Protein AF-A0A2U2J8W5-F1 (afdb_monomer_lite)

Organism: NCBI:txid2100726

Foldseek 3Di:
DFFWQFQDDPPDTDTHGLVVVVVVVVVVVVVLVVLCVVCVVVVWDFDPVLVVVLVVLLCLLVVLSVVLVVCSPPPDDDPVNSNVSNVSNVVSVVSNVVSVVSSVCRSVCRVPDDDD

pLDDT: mean 82.82, std 13.13, range [45.44, 95.81]

Secondary structure (DSSP, 8-state):
---EEEEEETTEEEEEEHHHHHHHHHHHHHHHHHHHHHHHHTT----HHHHHHHHHHHHHHHHHHHHHHHHTT-S---HHHHHHHHHHHHHHHHHHHHHHHHHHHHHHHHHHSPP-

Sequence (116 aa):
MKTFFNINVDYIYFDLNVSLVCNITAVFFLLIGFNYYSLIWVQKTPKKTLTIIHIVLQLLTLIPFITLVFSIDSKDSSSLQFLNNNFILIISFLIFIVSIFVHLINFFSSLFSKSE

Structure (mmCIF, N/CA/C/O backbone):
data_AF-A0A2U2J8W5-F1
#
_entry.id   AF-A0A2U2J8W5-F1
#
loop_
_atom_site.group_PDB
_atom_site.id
_atom_site.type_symbol
_atom_site.label_atom_id
_atom_site.label_alt_id
_atom_site.label_comp_id
_atom_site.label_asym_id
_atom_site.label_entity_id
_atom_site.label_seq_id
_atom_site.pdbx_PDB_ins_code
_atom_site.Cartn_x
_atom_site.Cartn_y
_atom_site.Cartn_z
_atom_site.occupancy
_atom_site.B_iso_or_equiv
_atom_site.auth_seq_id
_atom_site.auth_comp_id
_atom_site.auth_asym_id
_atom_site.auth_atom_id
_atom_site.pdbx_PDB_model_num
ATOM 1 N N . MET A 1 1 ? 0.844 2.837 -26.80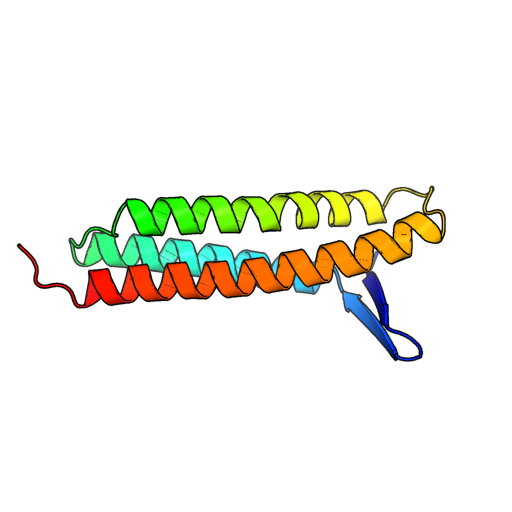9 1.00 45.44 1 MET A N 1
ATOM 2 C CA . MET A 1 1 ? 2.132 2.113 -26.771 1.00 45.44 1 MET A CA 1
ATOM 3 C C . MET A 1 1 ? 2.073 1.171 -25.578 1.00 45.44 1 MET A C 1
ATOM 5 O O . MET A 1 1 ? 1.735 1.643 -24.503 1.00 45.44 1 MET A O 1
ATOM 9 N N . LYS A 1 2 ? 2.228 -0.148 -25.761 1.00 57.03 2 LYS A N 1
ATOM 10 C CA . LYS A 1 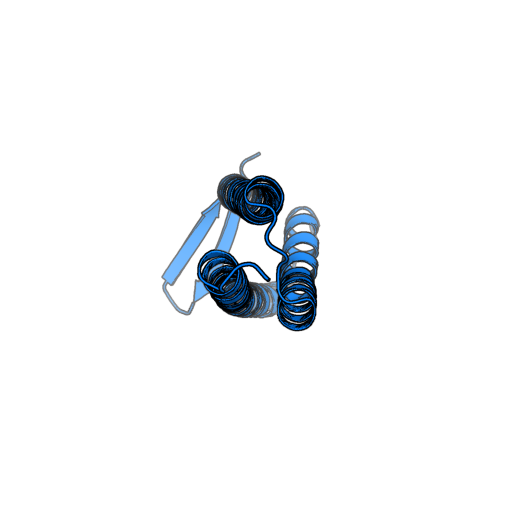2 ? 2.211 -1.091 -24.628 1.00 57.03 2 LYS A CA 1
ATOM 11 C C . LYS A 1 2 ? 3.555 -0.973 -23.908 1.00 57.03 2 LYS A C 1
ATOM 13 O O . LYS A 1 2 ? 4.575 -1.272 -24.517 1.00 57.03 2 LYS A O 1
ATOM 18 N N . THR A 1 3 ? 3.549 -0.489 -22.672 1.00 71.88 3 THR A N 1
ATOM 19 C CA . THR A 1 3 ? 4.735 -0.427 -21.814 1.00 71.88 3 THR A CA 1
ATOM 20 C C . THR A 1 3 ? 4.784 -1.673 -20.936 1.00 71.88 3 THR A C 1
ATOM 22 O O . THR A 1 3 ? 3.758 -2.120 -20.412 1.00 71.88 3 THR A O 1
ATOM 25 N N . PHE A 1 4 ? 5.973 -2.260 -20.808 1.00 76.06 4 PHE A N 1
ATOM 26 C CA . PHE A 1 4 ? 6.201 -3.486 -20.050 1.00 76.06 4 PHE A CA 1
ATOM 27 C C . PHE A 1 4 ? 7.289 -3.258 -19.000 1.00 76.06 4 PHE A C 1
ATOM 29 O O . PHE A 1 4 ? 8.277 -2.574 -19.264 1.00 76.06 4 PHE A O 1
ATOM 36 N N . PHE A 1 5 ? 7.103 -3.838 -17.817 1.00 71.25 5 PHE A N 1
ATOM 37 C CA . PHE A 1 5 ? 8.192 -4.103 -16.890 1.00 71.25 5 PHE A CA 1
ATOM 38 C C . PHE A 1 5 ? 8.839 -5.419 -17.293 1.00 71.25 5 PHE A C 1
ATOM 40 O O . PHE A 1 5 ? 8.184 -6.458 -17.209 1.00 71.25 5 PHE A O 1
ATOM 47 N N . ASN A 1 6 ? 10.110 -5.378 -17.688 1.00 71.44 6 ASN A N 1
ATOM 48 C CA . ASN A 1 6 ? 10.874 -6.600 -17.909 1.00 71.44 6 ASN A CA 1
ATOM 49 C C . ASN A 1 6 ? 11.546 -6.979 -16.594 1.00 71.44 6 ASN A C 1
ATOM 51 O O . ASN A 1 6 ? 12.574 -6.416 -16.213 1.00 71.44 6 ASN A O 1
ATOM 55 N N . ILE A 1 7 ? 10.951 -7.930 -15.884 1.00 70.44 7 ILE A N 1
ATOM 56 C CA . ILE A 1 7 ? 11.565 -8.504 -14.695 1.00 70.44 7 ILE A CA 1
ATOM 57 C C . ILE A 1 7 ? 12.450 -9.648 -15.167 1.00 70.44 7 ILE A C 1
ATOM 59 O O . ILE A 1 7 ? 11.964 -10.641 -15.708 1.00 70.44 7 ILE A O 1
ATOM 63 N N . ASN A 1 8 ? 13.755 -9.484 -14.973 1.00 69.06 8 ASN A N 1
ATOM 64 C CA . ASN A 1 8 ? 14.727 -10.533 -15.234 1.00 69.06 8 ASN A CA 1
ATOM 65 C C . ASN A 1 8 ? 15.236 -11.093 -13.904 1.00 69.06 8 ASN A C 1
ATOM 67 O O . ASN A 1 8 ? 15.858 -10.360 -13.131 1.00 69.06 8 ASN A O 1
ATOM 71 N N . VAL A 1 9 ? 14.961 -12.372 -13.653 1.00 66.44 9 VAL A N 1
ATOM 72 C CA . VAL A 1 9 ? 15.546 -13.143 -12.552 1.00 66.44 9 VAL A CA 1
ATOM 73 C C . VAL A 1 9 ? 16.261 -14.335 -13.186 1.00 66.44 9 VAL A C 1
ATOM 75 O O . VAL A 1 9 ? 15.631 -15.305 -13.607 1.00 66.44 9 VAL A O 1
ATOM 78 N N . ASP A 1 10 ? 17.583 -14.225 -13.301 1.00 71.50 10 ASP A N 1
ATOM 79 C CA . ASP A 1 10 ? 18.459 -15.166 -14.009 1.00 71.50 10 ASP A CA 1
ATOM 80 C C . ASP A 1 10 ? 18.051 -15.430 -15.473 1.00 71.50 10 ASP A C 1
ATOM 82 O O . ASP A 1 10 ? 18.203 -14.556 -16.323 1.00 71.50 10 ASP A O 1
ATOM 86 N N . TYR A 1 11 ? 17.590 -16.646 -15.791 1.00 66.75 11 TYR A N 1
ATOM 87 C CA . TYR A 1 11 ? 17.197 -17.075 -17.143 1.00 66.75 11 TYR A CA 1
ATOM 88 C C . TYR A 1 11 ? 15.683 -16.972 -17.385 1.00 66.75 11 TYR A C 1
ATOM 90 O O . TYR A 1 11 ? 15.191 -17.401 -18.430 1.00 66.75 11 TYR A O 1
ATOM 98 N N . ILE A 1 12 ? 14.930 -16.458 -16.407 1.00 68.12 12 ILE A N 1
ATOM 99 C CA . ILE A 1 12 ? 13.476 -16.330 -16.477 1.00 68.12 12 ILE A CA 1
ATOM 100 C C . ILE A 1 12 ? 13.132 -14.871 -16.772 1.00 68.12 12 ILE A C 1
ATOM 102 O O . ILE A 1 12 ? 13.353 -13.980 -15.949 1.00 68.12 12 ILE A O 1
ATOM 106 N N .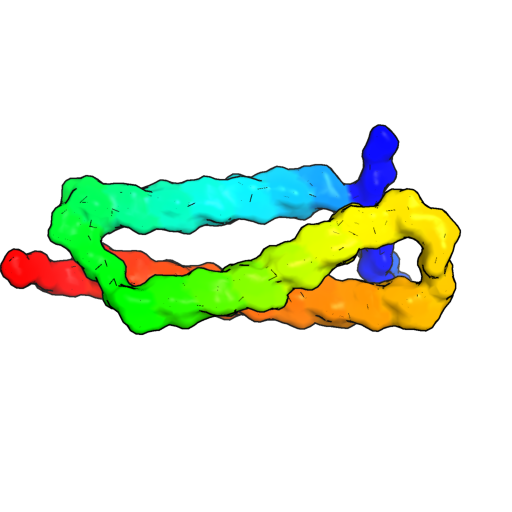 TYR A 1 13 ? 12.546 -14.653 -17.950 1.00 71.19 13 TYR A N 1
ATOM 107 C CA . TYR A 1 13 ? 12.068 -13.353 -18.409 1.00 71.19 13 TYR A CA 1
ATOM 108 C C . TYR A 1 13 ? 10.563 -13.243 -18.192 1.00 71.19 13 TYR A C 1
ATOM 110 O O . TYR A 1 13 ? 9.797 -14.085 -18.668 1.00 71.19 13 TYR A O 1
ATOM 118 N N . PHE A 1 14 ? 10.144 -12.205 -17.473 1.00 76.12 14 PHE A N 1
ATOM 119 C CA . PHE A 1 14 ? 8.739 -11.924 -17.216 1.00 76.12 14 PHE A CA 1
ATOM 120 C C . PHE A 1 14 ? 8.385 -10.514 -17.689 1.00 76.12 14 PHE A C 1
ATOM 122 O O . PHE A 1 14 ? 8.865 -9.529 -17.126 1.00 76.12 14 PHE A O 1
ATOM 129 N N . ASP A 1 15 ? 7.506 -10.429 -18.687 1.00 75.88 15 ASP A N 1
ATOM 130 C CA . ASP A 1 15 ? 7.037 -9.160 -19.243 1.00 75.88 15 ASP A CA 1
ATOM 131 C C . ASP A 1 15 ? 5.679 -8.807 -18.628 1.00 75.88 15 ASP A C 1
ATOM 133 O O . ASP A 1 15 ? 4.628 -9.337 -19.005 1.00 75.88 15 ASP A O 1
ATOM 137 N N . LEU A 1 16 ? 5.680 -7.899 -17.655 1.00 78.69 16 LEU A N 1
ATOM 138 C CA . LEU A 1 16 ? 4.454 -7.420 -17.020 1.00 78.69 16 LEU A CA 1
ATOM 139 C C . LEU A 1 16 ? 3.952 -6.160 -17.710 1.00 78.69 16 LEU A C 1
ATOM 141 O O . LEU A 1 16 ? 4.622 -5.133 -17.727 1.00 78.69 16 LEU A O 1
ATOM 145 N N . ASN A 1 17 ? 2.729 -6.202 -18.232 1.00 85.25 17 ASN A N 1
ATOM 146 C CA . ASN A 1 17 ? 2.093 -5.024 -18.814 1.00 85.25 17 ASN A CA 1
ATOM 147 C C . ASN A 1 17 ? 1.813 -3.970 -17.727 1.00 85.25 17 ASN A C 1
ATOM 149 O O . ASN A 1 17 ? 1.008 -4.203 -16.823 1.00 85.25 17 ASN A O 1
ATOM 153 N N . VAL A 1 18 ? 2.431 -2.795 -17.853 1.00 83.56 18 VAL A N 1
ATOM 154 C CA . VAL A 1 18 ? 2.324 -1.692 -16.885 1.00 83.56 18 VAL A CA 1
ATOM 155 C C . VAL A 1 18 ? 0.871 -1.258 -16.703 1.00 83.56 18 VAL A C 1
ATOM 157 O O . VAL A 1 18 ? 0.428 -1.049 -15.577 1.00 83.56 18 VAL A O 1
ATOM 160 N N . SER A 1 19 ? 0.088 -1.187 -17.785 1.00 87.50 19 SER A N 1
ATOM 161 C CA . SER A 1 19 ? -1.331 -0.818 -17.711 1.00 87.50 19 SER A CA 1
ATOM 162 C C . SER A 1 19 ? -2.146 -1.822 -16.897 1.00 87.50 19 SER A C 1
ATOM 164 O O . SER A 1 19 ? -3.035 -1.426 -16.148 1.00 87.50 19 SER A O 1
ATOM 166 N N . LEU A 1 20 ? -1.838 -3.118 -17.013 1.00 87.38 20 LEU A N 1
ATOM 167 C CA . LEU A 1 20 ? -2.503 -4.156 -16.227 1.00 87.38 20 LEU A CA 1
ATOM 168 C C . LEU A 1 20 ? -2.166 -4.012 -14.741 1.00 87.38 20 LEU A C 1
ATOM 170 O O . LEU A 1 20 ? -3.073 -4.061 -13.913 1.00 87.38 20 LEU A O 1
ATOM 174 N N . VAL A 1 21 ? -0.894 -3.773 -14.410 1.00 86.88 21 VAL A N 1
ATOM 175 C CA . VAL A 1 21 ? -0.467 -3.556 -13.021 1.00 86.88 21 VAL A CA 1
ATOM 176 C C . VAL A 1 21 ? -1.161 -2.324 -12.435 1.00 86.88 21 VAL A C 1
ATOM 178 O O . VAL A 1 21 ? -1.786 -2.428 -11.385 1.00 86.88 21 VAL A O 1
ATOM 181 N N . CYS A 1 22 ? -1.154 -1.190 -13.143 1.00 88.56 22 CYS A N 1
ATOM 182 C CA . CYS A 1 22 ? -1.840 0.027 -12.702 1.00 88.56 22 CYS A CA 1
ATOM 183 C C . CYS A 1 22 ? -3.344 -0.190 -12.477 1.00 88.56 22 CYS A C 1
ATOM 185 O O . CYS A 1 22 ? -3.879 0.269 -11.469 1.00 88.56 22 CYS A O 1
ATOM 187 N N . ASN A 1 23 ? -4.023 -0.915 -13.373 1.00 90.81 23 ASN A N 1
ATOM 188 C CA . ASN A 1 23 ? -5.449 -1.217 -13.229 1.00 90.81 23 ASN A CA 1
ATOM 189 C C . ASN A 1 23 ? -5.731 -2.084 -11.996 1.00 90.81 23 ASN A C 1
ATOM 191 O O . ASN A 1 23 ? -6.643 -1.778 -11.231 1.00 90.81 23 ASN A O 1
ATOM 195 N N . ILE A 1 24 ? -4.939 -3.139 -11.776 1.00 90.44 24 ILE A N 1
ATOM 196 C CA . ILE A 1 24 ? -5.072 -3.999 -10.592 1.00 90.44 24 ILE A CA 1
ATOM 197 C C . ILE A 1 24 ? -4.855 -3.175 -9.321 1.00 90.44 24 ILE A C 1
ATOM 199 O O . ILE A 1 24 ? -5.681 -3.223 -8.410 1.00 90.44 24 ILE A O 1
ATOM 203 N N . THR A 1 25 ? -3.795 -2.365 -9.272 1.00 89.38 25 THR A N 1
ATOM 204 C CA . THR A 1 25 ? -3.503 -1.490 -8.132 1.00 89.38 25 THR A CA 1
ATOM 205 C C . THR A 1 25 ? -4.647 -0.509 -7.869 1.00 89.38 25 THR A C 1
ATOM 207 O O . THR A 1 25 ? -5.071 -0.369 -6.723 1.00 89.38 25 THR A O 1
ATOM 210 N N . ALA A 1 26 ? -5.206 0.118 -8.908 1.00 91.62 26 ALA A N 1
ATOM 211 C CA . ALA A 1 26 ? -6.341 1.031 -8.775 1.00 91.62 26 ALA A CA 1
ATOM 212 C C . ALA A 1 26 ? -7.579 0.342 -8.176 1.00 91.62 26 ALA A C 1
ATOM 214 O O . ALA A 1 26 ? -8.192 0.875 -7.249 1.00 91.62 26 ALA A O 1
ATOM 215 N N . VAL A 1 27 ? -7.913 -0.866 -8.647 1.00 94.50 27 VAL A N 1
ATOM 216 C CA . VAL A 1 27 ? -9.015 -1.666 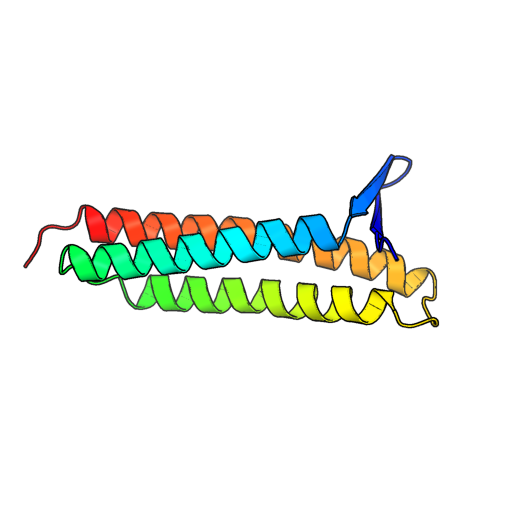-8.088 1.00 94.50 27 VAL A CA 1
ATOM 217 C C . VAL 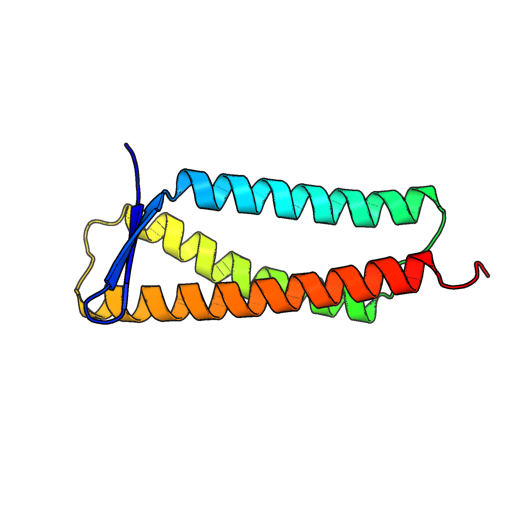A 1 27 ? -8.757 -2.002 -6.617 1.00 94.50 27 VAL A C 1
ATOM 219 O O . VAL A 1 27 ? -9.659 -1.860 -5.795 1.00 94.50 27 VAL A O 1
ATOM 222 N N . PHE A 1 28 ? -7.529 -2.377 -6.249 1.00 91.50 28 PHE A N 1
ATOM 223 C CA . PHE A 1 28 ? -7.179 -2.645 -4.850 1.00 91.50 28 PHE A CA 1
ATOM 224 C C . PHE A 1 28 ? -7.359 -1.420 -3.949 1.00 91.50 28 PHE A C 1
ATOM 226 O O . PHE A 1 28 ? -7.954 -1.536 -2.878 1.00 91.50 28 PHE A O 1
ATOM 233 N N . PHE A 1 29 ? -6.897 -0.241 -4.373 1.00 91.38 29 PHE A N 1
ATOM 234 C CA . PHE A 1 29 ? -7.103 0.992 -3.607 1.00 91.38 29 PHE A CA 1
ATOM 235 C C . PHE A 1 29 ? -8.587 1.340 -3.455 1.00 91.38 29 PHE A C 1
ATOM 237 O O . PHE A 1 29 ? -9.007 1.760 -2.374 1.00 91.38 29 PHE A O 1
ATOM 244 N N . LEU A 1 30 ? -9.390 1.118 -4.498 1.00 94.94 30 LEU A N 1
ATOM 245 C CA . LEU A 1 30 ? -10.839 1.301 -4.435 1.00 94.94 30 LEU A CA 1
ATOM 246 C C . LEU A 1 30 ? -11.466 0.369 -3.391 1.00 94.94 30 LEU A C 1
ATOM 248 O O . LEU A 1 30 ? -12.248 0.828 -2.560 1.00 94.94 30 LEU A O 1
ATOM 252 N N . LEU A 1 31 ? -11.084 -0.911 -3.377 1.00 94.50 31 LEU A N 1
ATOM 253 C CA . LEU A 1 31 ? -11.574 -1.886 -2.396 1.00 94.50 31 LEU A CA 1
ATOM 254 C C . LEU A 1 31 ? -11.172 -1.526 -0.958 1.00 94.50 31 LEU A C 1
ATOM 256 O O . LEU A 1 31 ? -11.993 -1.644 -0.053 1.00 94.50 31 LEU A O 1
ATOM 260 N N . ILE A 1 32 ? -9.953 -1.025 -0.736 1.00 93.19 32 ILE A N 1
ATOM 261 C CA . ILE A 1 32 ? -9.516 -0.524 0.582 1.00 93.19 32 ILE A CA 1
ATOM 262 C C . ILE A 1 32 ? -10.401 0.646 1.035 1.00 93.19 32 ILE A C 1
ATOM 264 O O . ILE A 1 32 ? -10.850 0.684 2.184 1.00 93.19 32 ILE A O 1
ATOM 268 N N . GLY A 1 33 ? -10.682 1.590 0.131 1.00 92.06 33 GLY A N 1
ATOM 269 C CA . GLY A 1 33 ? -11.592 2.703 0.401 1.00 92.06 33 GLY A CA 1
ATOM 270 C C . GLY A 1 33 ? -13.005 2.222 0.735 1.00 92.06 33 GLY A C 1
ATOM 271 O O . GLY A 1 33 ? -13.591 2.663 1.724 1.00 92.06 33 GLY A O 1
ATOM 272 N N . PHE A 1 34 ? -13.519 1.261 -0.035 1.00 95.31 34 PHE A N 1
ATOM 273 C CA . PHE A 1 34 ? -14.821 0.643 0.203 1.00 95.31 34 PHE A CA 1
ATOM 274 C C . PHE A 1 34 ? -14.890 -0.056 1.568 1.00 95.31 34 PHE A C 1
ATOM 276 O O . PHE A 1 34 ? -15.868 0.114 2.294 1.00 95.31 34 PHE A O 1
ATOM 283 N N . ASN A 1 35 ? -13.833 -0.762 1.976 1.00 93.62 35 ASN A N 1
ATOM 284 C CA . ASN A 1 35 ? -13.756 -1.397 3.292 1.00 93.62 35 ASN A CA 1
ATOM 285 C C . ASN A 1 35 ? -13.850 -0.366 4.424 1.00 93.62 35 ASN A C 1
ATOM 287 O O . ASN A 1 35 ? -14.664 -0.523 5.335 1.00 93.62 35 ASN A O 1
ATOM 291 N N . TYR A 1 36 ? -13.082 0.726 4.367 1.00 91.62 36 TYR A N 1
ATOM 292 C CA . TYR A 1 36 ? -13.191 1.782 5.381 1.00 91.62 36 TYR A CA 1
ATOM 293 C C . TYR A 1 36 ? -14.556 2.478 5.364 1.00 91.62 36 TYR A C 1
ATOM 295 O O . TYR A 1 36 ? -15.100 2.767 6.429 1.00 91.62 36 TYR A O 1
ATOM 303 N N . TYR A 1 37 ? -15.140 2.695 4.185 1.00 92.81 37 TYR A N 1
ATOM 304 C CA . TYR A 1 37 ? -16.489 3.243 4.065 1.00 92.81 37 TYR A CA 1
ATOM 305 C C . TYR A 1 37 ? -17.544 2.317 4.686 1.00 92.81 37 TYR A C 1
ATOM 307 O O . TYR A 1 37 ? -18.437 2.774 5.396 1.00 92.81 37 TYR A O 1
ATOM 315 N N . SER A 1 38 ? -17.408 1.003 4.499 1.00 92.81 38 SER A N 1
ATOM 316 C CA . SER A 1 38 ? -18.321 0.029 5.096 1.00 92.81 38 SER A CA 1
ATOM 317 C C . SER A 1 38 ? -18.285 0.061 6.629 1.00 92.81 38 SER A C 1
ATOM 319 O O . SER A 1 38 ? -19.335 -0.042 7.252 1.00 92.81 38 SER A O 1
ATOM 321 N N . LEU A 1 39 ? -17.128 0.314 7.257 1.00 90.56 39 LEU A N 1
ATOM 322 C CA . LEU A 1 39 ? -17.055 0.488 8.716 1.00 90.56 39 LEU A CA 1
ATOM 323 C C . LEU A 1 39 ? -17.874 1.694 9.190 1.00 90.56 39 LEU A C 1
ATOM 325 O O . LEU A 1 39 ? -18.571 1.589 10.198 1.00 90.56 39 LEU A O 1
ATOM 329 N N . ILE A 1 40 ? -17.843 2.801 8.440 1.00 90.19 40 ILE A N 1
ATOM 330 C CA . ILE A 1 40 ? -18.673 3.983 8.720 1.00 90.19 40 ILE A CA 1
ATOM 331 C C . ILE A 1 40 ? -20.157 3.612 8.634 1.00 90.19 40 ILE A C 1
ATOM 333 O O . ILE A 1 40 ? -20.937 4.006 9.499 1.00 90.19 40 ILE A O 1
ATOM 337 N N . TRP A 1 41 ? -20.544 2.814 7.634 1.00 91.75 41 TRP A N 1
ATOM 338 C CA . TRP A 1 41 ? -21.926 2.361 7.468 1.00 91.75 41 TRP A CA 1
ATOM 339 C C . TRP A 1 41 ? -22.419 1.546 8.675 1.00 91.75 41 TRP A C 1
ATOM 341 O O . TRP A 1 41 ? -23.523 1.783 9.161 1.00 91.75 41 TRP A O 1
ATOM 351 N N . VAL A 1 42 ? -21.593 0.655 9.232 1.00 92.19 42 VAL A N 1
ATOM 352 C CA . VAL A 1 42 ? -21.947 -0.111 10.446 1.00 92.19 42 VAL A CA 1
ATOM 353 C C . VAL A 1 42 ? -21.624 0.645 11.750 1.00 92.19 42 VAL A C 1
ATOM 355 O O . VAL A 1 42 ? -21.624 0.047 12.822 1.00 92.19 42 VAL A O 1
ATOM 358 N N . GLN A 1 43 ? -21.338 1.952 11.676 1.00 89.88 43 GLN A N 1
ATOM 359 C CA . GLN A 1 43 ? -21.011 2.825 12.815 1.00 89.88 43 GLN A CA 1
ATOM 360 C C . GLN A 1 43 ? -19.830 2.327 13.669 1.00 89.88 43 GLN A C 1
ATOM 362 O O . GLN A 1 43 ? -19.763 2.575 14.872 1.00 89.88 43 GLN A O 1
ATOM 367 N N . LYS A 1 44 ? -18.869 1.630 13.054 1.00 89.50 44 LYS A N 1
ATOM 368 C CA . LYS A 1 44 ? -17.661 1.137 13.726 1.00 89.50 44 LYS A CA 1
ATOM 369 C C . LYS A 1 44 ? -16.449 1.963 13.345 1.00 89.50 44 LYS A C 1
ATOM 371 O O . LYS A 1 44 ? -16.307 2.421 12.213 1.00 89.50 44 LYS A O 1
ATOM 376 N N . THR A 1 45 ? -15.534 2.127 14.295 1.00 88.62 45 THR A N 1
ATOM 377 C CA . THR A 1 45 ? -14.304 2.883 14.066 1.00 88.62 45 THR A CA 1
ATOM 378 C C . THR A 1 45 ? -13.111 1.944 13.852 1.00 88.62 45 THR A C 1
ATOM 380 O O . THR A 1 45 ? -12.923 0.976 14.600 1.00 88.62 45 THR A O 1
ATOM 383 N N . PRO A 1 46 ? -12.286 2.184 12.817 1.00 90.38 46 PRO A N 1
ATOM 384 C CA . PRO A 1 46 ? -11.030 1.469 12.652 1.00 90.38 46 PRO A CA 1
ATOM 385 C C . PRO A 1 46 ? -10.048 1.845 13.768 1.00 90.38 46 PRO A C 1
ATOM 387 O O . PRO A 1 46 ? -10.037 2.984 14.249 1.00 90.38 46 PRO A O 1
ATOM 390 N N . LYS A 1 47 ? -9.161 0.923 14.155 1.00 90.69 47 LYS A N 1
ATOM 391 C CA . LYS A 1 47 ? -8.110 1.234 15.132 1.00 90.69 47 LYS A CA 1
ATOM 392 C C . LYS A 1 47 ? -7.109 2.204 14.510 1.00 90.69 47 LYS A C 1
ATOM 394 O O . LYS A 1 47 ? -6.370 1.836 13.597 1.00 90.69 47 LYS A O 1
ATOM 399 N N . LYS A 1 48 ? -7.041 3.427 15.050 1.00 89.44 48 LYS A N 1
ATOM 400 C CA . LYS A 1 48 ? -6.195 4.518 14.528 1.00 89.44 48 LYS A CA 1
ATOM 401 C C . LYS A 1 48 ? -4.743 4.091 14.297 1.00 89.44 48 LYS A C 1
ATOM 403 O O . LYS A 1 48 ? -4.198 4.374 13.238 1.00 89.44 48 LYS A O 1
ATOM 408 N N . THR A 1 49 ? -4.140 3.365 15.240 1.00 91.12 49 THR A N 1
ATOM 409 C CA . THR A 1 49 ? -2.743 2.915 15.132 1.00 91.12 49 THR A CA 1
ATOM 410 C C . THR A 1 49 ? -2.520 1.992 13.936 1.00 91.12 49 THR A C 1
ATOM 412 O O . THR A 1 49 ? -1.592 2.212 13.164 1.00 91.12 49 THR A O 1
ATOM 415 N N . LEU A 1 50 ? -3.389 0.995 13.733 1.00 91.12 50 LEU A N 1
ATOM 416 C CA . LEU A 1 50 ? -3.278 0.092 12.583 1.00 91.12 50 LEU A CA 1
ATOM 417 C C . LEU A 1 50 ? -3.560 0.824 11.268 1.00 91.12 50 LEU A C 1
ATOM 419 O O . LEU A 1 50 ? -2.904 0.539 10.271 1.00 91.12 50 LEU A O 1
ATOM 423 N N . THR A 1 51 ? -4.484 1.789 11.265 1.00 93.19 51 THR A N 1
ATOM 424 C CA . THR A 1 51 ? -4.740 2.636 10.093 1.00 93.19 51 THR A CA 1
ATOM 425 C C . THR A 1 51 ? -3.502 3.448 9.714 1.00 93.19 51 THR A C 1
ATOM 427 O O . THR A 1 51 ? -3.142 3.485 8.542 1.00 93.19 51 THR A O 1
ATOM 430 N N . ILE A 1 52 ? -2.819 4.058 10.689 1.00 93.56 52 ILE A N 1
ATOM 431 C CA . ILE A 1 52 ? -1.586 4.821 10.449 1.00 93.56 52 ILE A CA 1
ATOM 432 C C . ILE A 1 52 ? -0.488 3.904 9.902 1.00 93.56 52 ILE A C 1
ATOM 434 O O . ILE A 1 52 ? 0.115 4.234 8.885 1.00 93.56 52 ILE A O 1
ATOM 438 N N . ILE A 1 53 ? -0.263 2.740 10.524 1.00 94.56 53 ILE A N 1
ATOM 439 C CA . ILE A 1 53 ? 0.737 1.763 10.058 1.00 94.56 53 ILE A CA 1
ATOM 440 C C . ILE A 1 53 ? 0.438 1.334 8.619 1.00 94.56 53 ILE A C 1
ATOM 442 O O . ILE A 1 53 ? 1.337 1.341 7.781 1.00 94.56 53 ILE A O 1
ATOM 446 N N . HIS A 1 54 ? -0.822 1.012 8.318 1.00 94.69 54 HIS A N 1
ATOM 447 C CA . HIS A 1 54 ? -1.247 0.669 6.967 1.00 94.69 54 HIS A CA 1
ATOM 448 C C . HIS A 1 54 ? -0.952 1.799 5.973 1.00 94.69 54 HIS A C 1
ATOM 450 O O . HIS A 1 54 ? -0.329 1.544 4.951 1.00 94.69 54 HIS A O 1
ATOM 456 N N . ILE A 1 55 ? -1.337 3.046 6.270 1.00 94.19 55 ILE A N 1
ATOM 457 C CA . ILE A 1 55 ? -1.099 4.187 5.370 1.00 94.19 55 ILE A CA 1
ATOM 458 C C . ILE A 1 55 ? 0.400 4.396 5.131 1.00 94.19 55 ILE A C 1
ATOM 460 O O . ILE A 1 55 ? 0.811 4.601 3.992 1.00 94.19 55 ILE A O 1
ATOM 464 N N . VAL A 1 56 ? 1.228 4.310 6.175 1.00 95.81 56 VAL A N 1
ATOM 465 C CA . VAL A 1 56 ? 2.685 4.462 6.047 1.00 95.81 56 VAL A CA 1
ATOM 466 C C . VAL A 1 56 ? 3.278 3.357 5.174 1.00 95.81 56 VAL A C 1
ATOM 468 O O . VAL A 1 56 ? 4.011 3.660 4.234 1.00 95.81 56 VAL A O 1
ATOM 471 N N . LEU A 1 57 ? 2.929 2.090 5.424 1.00 94.19 57 LEU A N 1
ATOM 472 C CA . LEU A 1 57 ? 3.366 0.968 4.585 1.00 94.19 57 LEU A CA 1
ATOM 473 C C . LEU A 1 57 ? 2.889 1.139 3.140 1.00 94.19 57 LEU A C 1
ATOM 475 O O . LEU A 1 57 ? 3.651 0.918 2.204 1.00 94.19 57 LEU A O 1
ATOM 479 N N . GLN A 1 58 ? 1.654 1.600 2.945 1.00 93.69 58 GLN A N 1
ATOM 480 C CA . GLN A 1 58 ? 1.096 1.848 1.625 1.00 93.69 58 GLN A CA 1
ATOM 481 C C . GLN A 1 58 ? 1.884 2.927 0.872 1.00 93.69 58 GLN A C 1
ATOM 483 O O . GLN A 1 58 ? 2.240 2.727 -0.288 1.00 93.69 58 GLN A O 1
ATOM 488 N N . LEU A 1 59 ? 2.232 4.036 1.529 1.00 93.19 59 LEU A N 1
ATOM 489 C CA . LEU A 1 59 ? 3.044 5.101 0.934 1.00 93.19 59 LEU A CA 1
ATOM 490 C C . LEU A 1 59 ? 4.460 4.629 0.586 1.00 93.19 59 LEU A C 1
ATOM 492 O O . LEU A 1 59 ? 4.943 4.934 -0.504 1.00 93.19 59 LEU A O 1
ATOM 496 N N . LEU A 1 60 ? 5.089 3.828 1.455 1.00 92.94 60 LEU A N 1
ATOM 497 C CA . LEU A 1 60 ? 6.415 3.243 1.211 1.00 92.94 60 LEU A CA 1
ATOM 498 C C . LEU A 1 60 ? 6.465 2.345 -0.033 1.00 92.94 60 LEU A C 1
ATOM 500 O O . LEU A 1 60 ? 7.546 2.087 -0.552 1.00 92.94 60 LEU A O 1
ATOM 504 N N . THR A 1 61 ? 5.315 1.885 -0.523 1.00 92.38 61 THR A N 1
ATOM 505 C CA . THR A 1 61 ? 5.218 1.041 -1.726 1.00 92.38 61 THR A CA 1
ATOM 506 C C . THR A 1 61 ? 4.755 1.817 -2.943 1.00 92.38 61 THR A C 1
ATOM 508 O O . THR A 1 61 ? 5.250 1.596 -4.046 1.00 92.38 61 THR A O 1
ATOM 511 N N . LEU A 1 62 ? 3.841 2.768 -2.749 1.00 90.75 62 LEU A N 1
ATOM 512 C CA . LEU A 1 62 ? 3.280 3.551 -3.837 1.00 90.75 62 LEU A CA 1
ATOM 513 C C . LEU A 1 62 ? 4.312 4.511 -4.430 1.00 90.75 62 LEU A C 1
ATOM 515 O O . LEU A 1 62 ? 4.389 4.630 -5.647 1.00 90.75 62 LEU A O 1
ATOM 519 N N . ILE A 1 63 ? 5.121 5.163 -3.589 1.00 89.12 63 ILE A N 1
ATOM 520 C CA . ILE A 1 63 ? 6.159 6.098 -4.042 1.00 89.12 63 ILE A CA 1
ATOM 521 C C . ILE A 1 63 ? 7.142 5.414 -5.008 1.00 89.12 63 ILE A C 1
ATOM 523 O O . ILE A 1 63 ? 7.217 5.860 -6.155 1.00 89.12 63 ILE A O 1
ATOM 527 N N . PRO A 1 64 ? 7.844 4.325 -4.623 1.00 86.69 64 PRO A N 1
ATOM 528 C CA . PRO A 1 64 ? 8.779 3.653 -5.524 1.00 86.69 64 PRO A CA 1
ATOM 529 C C . PRO A 1 64 ? 8.092 3.097 -6.777 1.00 86.69 64 PRO A C 1
ATOM 531 O O . PRO A 1 64 ? 8.649 3.187 -7.872 1.00 86.69 64 PRO A O 1
ATOM 534 N N . PHE A 1 65 ? 6.862 2.587 -6.650 1.00 86.31 65 PHE A N 1
ATOM 535 C CA . PHE A 1 65 ? 6.090 2.109 -7.796 1.00 86.31 65 PHE A CA 1
ATOM 536 C C . PHE A 1 65 ? 5.820 3.224 -8.819 1.00 86.31 65 PHE A C 1
ATOM 538 O O . PHE A 1 65 ? 6.097 3.056 -10.004 1.00 86.31 65 PHE A O 1
ATOM 545 N N . ILE A 1 66 ? 5.340 4.387 -8.375 1.00 85.62 66 ILE A N 1
ATOM 546 C CA . ILE A 1 66 ? 5.041 5.518 -9.262 1.00 85.62 66 ILE A CA 1
ATOM 547 C C . ILE A 1 66 ? 6.318 6.088 -9.892 1.00 85.62 66 ILE A C 1
ATOM 549 O O . ILE A 1 66 ? 6.337 6.345 -11.096 1.00 85.62 66 ILE A O 1
ATOM 553 N N . THR A 1 67 ? 7.407 6.234 -9.128 1.00 83.31 67 THR A N 1
ATOM 554 C CA . THR A 1 67 ? 8.690 6.706 -9.683 1.00 83.31 67 THR A CA 1
ATOM 555 C C . THR A 1 67 ? 9.218 5.781 -10.774 1.00 83.31 67 THR A C 1
ATOM 557 O O . THR A 1 67 ? 9.752 6.242 -11.783 1.00 83.31 67 THR A O 1
ATOM 560 N N . LEU A 1 68 ? 9.032 4.474 -10.595 1.00 79.94 68 LEU A N 1
ATOM 561 C CA . LEU A 1 68 ? 9.434 3.459 -11.554 1.00 79.94 68 LEU A CA 1
ATOM 562 C C . LEU A 1 68 ? 8.572 3.522 -12.823 1.00 79.94 68 LEU A C 1
ATOM 564 O O . LEU A 1 68 ? 9.125 3.516 -13.919 1.00 79.94 68 LEU A O 1
ATOM 568 N N . VAL A 1 69 ? 7.246 3.661 -12.690 1.00 81.06 69 VAL A N 1
ATOM 569 C CA . VAL A 1 69 ? 6.330 3.839 -13.833 1.00 81.06 69 VAL A CA 1
ATOM 570 C C . VAL A 1 69 ? 6.742 5.035 -14.694 1.00 81.06 69 VAL A C 1
ATOM 572 O O . VAL A 1 69 ? 6.797 4.907 -15.915 1.00 81.06 69 VAL A O 1
ATOM 575 N N . PHE A 1 70 ? 7.086 6.172 -14.082 1.00 78.56 70 PHE A N 1
ATOM 576 C CA . PHE A 1 70 ? 7.539 7.356 -14.823 1.00 78.56 70 PHE A CA 1
ATOM 577 C C . PHE A 1 70 ? 8.932 7.202 -15.437 1.00 78.56 70 PHE A C 1
ATOM 579 O O . PHE A 1 70 ? 9.217 7.801 -16.471 1.00 78.56 70 PHE A O 1
ATOM 586 N N . SER A 1 71 ? 9.792 6.384 -14.834 1.00 76.38 71 SER A N 1
ATOM 587 C CA . SER A 1 71 ? 11.150 6.155 -15.333 1.00 76.38 71 SER A CA 1
ATOM 588 C C . SER A 1 71 ? 11.183 5.302 -16.607 1.00 76.38 71 SER A C 1
ATOM 590 O O . SER A 1 71 ? 12.134 5.421 -17.375 1.00 76.38 71 SER A O 1
ATOM 592 N N . ILE A 1 72 ? 10.151 4.493 -16.884 1.00 71.44 72 ILE A N 1
ATOM 593 C CA . ILE A 1 72 ? 10.066 3.660 -18.103 1.00 71.44 72 ILE A CA 1
ATOM 594 C C . ILE A 1 72 ? 10.122 4.494 -19.393 1.00 71.44 72 ILE A C 1
ATOM 596 O O . ILE A 1 72 ? 10.645 4.024 -20.398 1.00 71.44 72 ILE A O 1
ATOM 600 N N . ASP A 1 73 ? 9.599 5.721 -19.376 1.00 63.69 73 ASP A N 1
ATOM 601 C CA . ASP A 1 73 ? 9.542 6.588 -20.563 1.00 63.69 73 ASP A CA 1
ATOM 602 C C . ASP A 1 73 ? 10.839 7.399 -20.772 1.00 63.69 73 ASP A C 1
ATOM 604 O O . ASP A 1 73 ? 11.031 8.049 -21.804 1.00 63.69 73 ASP A O 1
ATOM 608 N N . SER A 1 74 ? 11.760 7.360 -19.800 1.00 64.06 74 SER A N 1
ATOM 609 C CA . SER A 1 74 ? 13.052 8.042 -19.890 1.00 64.06 74 SER A CA 1
ATOM 610 C C . SER A 1 74 ? 14.062 7.183 -20.663 1.00 64.06 74 SER A C 1
ATOM 612 O O . SER A 1 74 ? 14.342 6.042 -20.307 1.00 64.06 74 SER A O 1
ATOM 614 N N . LYS A 1 75 ? 14.615 7.726 -21.755 1.00 55.25 75 LYS A N 1
ATOM 615 C CA . LYS A 1 75 ? 15.492 7.010 -22.708 1.00 55.25 75 LYS A CA 1
ATOM 616 C C . LYS A 1 75 ? 16.896 6.652 -22.177 1.00 55.25 75 LYS A C 1
ATOM 618 O O . LYS A 1 75 ? 17.675 6.069 -22.923 1.00 55.25 75 LYS A O 1
ATOM 623 N N . ASP A 1 76 ? 17.214 6.958 -20.919 1.00 55.03 76 ASP A N 1
ATOM 624 C CA . ASP A 1 76 ? 18.571 6.884 -20.346 1.00 55.03 76 ASP A CA 1
ATOM 625 C C . ASP A 1 76 ? 18.798 5.675 -19.412 1.00 55.03 76 ASP A C 1
ATOM 627 O O . ASP A 1 76 ? 19.459 5.770 -18.377 1.00 55.03 76 ASP A O 1
ATOM 631 N N . SER A 1 77 ? 18.264 4.495 -19.737 1.00 53.25 77 SER A N 1
ATOM 632 C CA . SER A 1 77 ? 18.403 3.330 -18.852 1.00 53.25 77 SER A CA 1
ATOM 633 C C . SER A 1 77 ? 19.737 2.596 -19.051 1.00 53.25 77 SER A C 1
ATOM 635 O O . SER A 1 77 ? 19.851 1.681 -19.871 1.00 53.25 77 SER A O 1
ATOM 637 N N . SER A 1 78 ? 20.748 2.959 -18.260 1.00 55.56 78 SER A N 1
ATOM 638 C CA . SER A 1 78 ? 21.949 2.133 -18.069 1.00 55.56 78 SER A CA 1
ATOM 639 C C . SER A 1 78 ? 21.593 0.788 -17.398 1.00 55.56 78 SER A C 1
ATOM 641 O O . SER A 1 78 ? 20.716 0.715 -16.534 1.00 55.56 78 SER A O 1
ATOM 643 N N . SER A 1 79 ? 22.261 -0.307 -17.778 1.00 52.56 79 SER A N 1
ATOM 644 C CA . SER A 1 79 ? 21.923 -1.683 -17.352 1.00 52.56 79 SER A CA 1
ATOM 645 C C . SER A 1 79 ? 21.992 -1.926 -15.832 1.00 52.56 79 SER A C 1
ATOM 647 O O . SER A 1 79 ? 21.231 -2.736 -15.303 1.00 52.56 79 SER A O 1
ATOM 649 N N . LEU A 1 80 ? 22.846 -1.191 -15.109 1.00 51.09 80 LEU A N 1
ATOM 650 C CA . LEU A 1 80 ? 22.928 -1.224 -13.639 1.00 51.09 80 LEU A CA 1
ATOM 651 C C . LEU A 1 80 ? 21.701 -0.597 -12.959 1.00 51.09 80 LEU A C 1
ATOM 653 O O . LEU A 1 80 ? 21.266 -1.063 -11.906 1.00 51.09 80 LEU A O 1
ATOM 657 N N . GLN A 1 81 ? 21.110 0.424 -13.578 1.00 58.75 81 GLN A N 1
ATOM 658 C CA . GLN A 1 81 ? 19.901 1.084 -13.086 1.00 58.75 81 GLN A CA 1
ATOM 659 C C . GLN A 1 81 ? 18.681 0.160 -13.227 1.00 58.75 81 GLN A C 1
ATOM 661 O O . GLN A 1 81 ? 17.797 0.156 -12.375 1.00 58.75 81 GLN A O 1
ATOM 666 N N . PHE A 1 82 ? 18.679 -0.700 -14.250 1.00 55.50 82 PHE A N 1
ATOM 667 C CA . PHE A 1 82 ? 17.607 -1.658 -14.521 1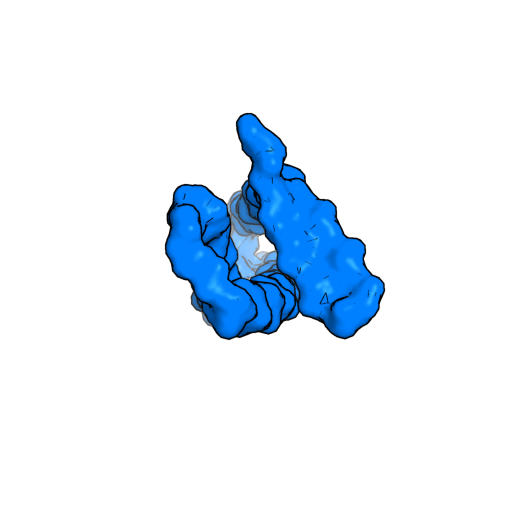.00 55.50 82 PHE A CA 1
ATOM 668 C C . PHE A 1 82 ? 17.555 -2.825 -13.514 1.00 55.50 82 PHE A C 1
ATOM 670 O O . PHE A 1 82 ? 16.480 -3.177 -13.028 1.00 55.50 82 PHE A O 1
ATOM 677 N N . LEU A 1 83 ? 18.708 -3.396 -13.137 1.00 54.84 83 LEU A N 1
ATOM 678 C CA . LEU A 1 83 ? 18.782 -4.467 -12.128 1.00 54.84 83 LEU A CA 1
ATOM 679 C C . LEU A 1 83 ? 18.331 -3.991 -10.741 1.00 54.84 83 LEU A C 1
ATOM 681 O O . LEU A 1 83 ? 17.562 -4.682 -10.072 1.00 54.84 83 LEU A O 1
ATOM 685 N N . ASN A 1 84 ? 18.758 -2.794 -10.329 1.00 64.81 84 ASN A N 1
ATOM 686 C CA . ASN A 1 84 ? 18.349 -2.215 -9.049 1.00 64.81 84 ASN A CA 1
ATOM 687 C C . ASN A 1 84 ? 16.830 -1.951 -9.008 1.00 64.81 84 ASN A C 1
ATOM 689 O O . ASN A 1 84 ? 16.160 -2.236 -8.017 1.00 64.81 84 ASN A O 1
ATOM 693 N N . ASN A 1 85 ? 16.267 -1.489 -10.126 1.00 69.06 85 ASN A N 1
ATOM 694 C CA . ASN A 1 85 ? 14.844 -1.198 -10.266 1.00 69.06 85 ASN A CA 1
ATOM 695 C C . ASN A 1 85 ? 13.945 -2.438 -10.098 1.00 69.06 85 ASN A C 1
ATOM 697 O O . ASN A 1 85 ? 12.897 -2.342 -9.457 1.00 69.06 85 ASN A O 1
ATOM 701 N N . ASN A 1 86 ? 14.363 -3.608 -10.593 1.00 74.44 86 ASN A N 1
ATOM 702 C CA . ASN A 1 86 ? 13.601 -4.854 -10.439 1.00 74.44 86 ASN A CA 1
ATOM 703 C C . ASN A 1 86 ? 13.552 -5.337 -8.981 1.00 74.44 86 ASN A C 1
ATOM 705 O O . ASN A 1 86 ? 12.485 -5.710 -8.491 1.00 74.44 86 ASN A O 1
ATOM 709 N N . PHE A 1 87 ? 14.677 -5.281 -8.260 1.00 79.62 87 PHE A N 1
ATOM 710 C CA . PHE A 1 87 ? 14.710 -5.627 -6.834 1.00 79.62 87 PHE A CA 1
ATOM 711 C C . PHE A 1 87 ? 13.851 -4.682 -5.993 1.00 79.62 87 PHE A C 1
ATOM 713 O O . PHE A 1 87 ? 13.098 -5.143 -5.133 1.00 79.62 87 PHE A O 1
ATOM 720 N N . ILE A 1 88 ? 13.916 -3.376 -6.270 1.00 82.62 88 ILE A N 1
ATOM 721 C CA . ILE A 1 88 ? 13.075 -2.375 -5.604 1.00 82.62 88 ILE A CA 1
ATOM 722 C C . ILE A 1 88 ? 11.593 -2.695 -5.828 1.00 82.62 88 ILE A C 1
ATOM 724 O O . ILE A 1 88 ? 10.835 -2.717 -4.863 1.00 82.62 88 ILE A O 1
ATOM 728 N N . LEU A 1 89 ? 11.187 -3.022 -7.060 1.00 81.50 89 LEU A N 1
ATOM 729 C CA . LEU A 1 89 ? 9.802 -3.376 -7.389 1.00 81.50 89 LEU A CA 1
ATOM 730 C C . LEU A 1 89 ? 9.329 -4.601 -6.593 1.00 81.50 89 LEU A C 1
ATOM 732 O O . LEU A 1 89 ? 8.267 -4.559 -5.973 1.00 81.50 89 LEU A O 1
ATOM 736 N N . ILE A 1 90 ? 10.135 -5.666 -6.549 1.00 84.50 90 ILE A N 1
ATOM 737 C CA . ILE A 1 90 ? 9.809 -6.889 -5.802 1.00 84.50 90 ILE A CA 1
ATOM 738 C C . ILE A 1 90 ? 9.671 -6.594 -4.302 1.00 84.50 90 ILE A C 1
ATOM 740 O O . ILE A 1 90 ? 8.692 -7.009 -3.681 1.00 84.50 90 ILE A O 1
ATOM 744 N N . ILE A 1 91 ? 10.609 -5.845 -3.715 1.00 88.56 91 ILE A N 1
ATOM 745 C CA . ILE A 1 91 ? 10.562 -5.479 -2.292 1.00 88.56 91 ILE A CA 1
ATOM 746 C C . ILE A 1 91 ? 9.333 -4.608 -2.002 1.00 88.56 91 ILE A C 1
ATOM 748 O O . ILE A 1 91 ? 8.601 -4.877 -1.049 1.00 88.56 91 ILE A O 1
ATOM 752 N N . SER A 1 92 ? 9.057 -3.600 -2.833 1.00 89.88 92 SER A N 1
ATOM 753 C CA . SER A 1 92 ? 7.859 -2.765 -2.705 1.00 89.88 92 SER A CA 1
ATOM 754 C C . SER A 1 92 ? 6.578 -3.591 -2.817 1.00 89.88 92 SER A C 1
ATOM 756 O O . SER A 1 92 ? 5.642 -3.372 -2.052 1.00 89.88 92 SER A O 1
ATOM 758 N N . PHE A 1 93 ? 6.534 -4.581 -3.707 1.00 88.25 93 PHE A N 1
ATOM 759 C CA . PHE A 1 93 ? 5.390 -5.478 -3.831 1.00 88.25 93 PHE A CA 1
ATOM 760 C C . PHE A 1 93 ? 5.191 -6.351 -2.581 1.00 88.25 93 PHE A C 1
ATOM 762 O O . PHE A 1 93 ? 4.067 -6.488 -2.099 1.00 88.25 93 PHE A O 1
ATOM 769 N N . LEU A 1 94 ? 6.268 -6.880 -1.991 1.00 91.75 94 LEU A N 1
ATOM 770 C CA . LEU A 1 94 ? 6.189 -7.636 -0.736 1.00 91.75 94 LEU A CA 1
ATOM 771 C C . LEU A 1 94 ? 5.687 -6.770 0.427 1.00 91.75 94 LEU A C 1
ATOM 773 O O . LEU A 1 94 ? 4.801 -7.191 1.172 1.00 91.75 94 LEU A O 1
ATOM 777 N N . ILE A 1 95 ? 6.192 -5.539 0.560 1.00 94.38 95 ILE A N 1
ATOM 778 C CA . ILE A 1 95 ? 5.710 -4.587 1.573 1.00 94.38 95 ILE A CA 1
ATOM 779 C C . ILE A 1 95 ? 4.227 -4.254 1.333 1.00 94.38 95 ILE A C 1
ATOM 781 O O . ILE A 1 95 ? 3.464 -4.128 2.292 1.00 94.38 95 ILE A O 1
ATOM 785 N N . PHE A 1 96 ? 3.784 -4.168 0.074 1.00 93.19 96 PHE A N 1
ATOM 786 C CA . PHE A 1 96 ? 2.385 -3.898 -0.269 1.00 93.19 96 PHE A CA 1
ATOM 787 C C . PHE A 1 96 ? 1.472 -5.046 0.176 1.00 93.19 96 PHE A C 1
ATOM 789 O O . PHE A 1 96 ? 0.424 -4.802 0.772 1.00 93.19 96 PHE A O 1
ATOM 796 N N . ILE A 1 97 ? 1.901 -6.297 -0.009 1.00 92.62 97 ILE A N 1
ATOM 797 C CA . ILE A 1 97 ? 1.182 -7.469 0.511 1.00 92.62 97 ILE A CA 1
ATOM 798 C C . ILE A 1 97 ? 1.059 -7.398 2.040 1.00 92.62 97 ILE A C 1
ATOM 800 O O . ILE A 1 97 ? -0.030 -7.589 2.582 1.00 92.62 97 ILE A O 1
ATOM 804 N N . VAL A 1 98 ? 2.145 -7.072 2.748 1.00 95.12 98 VAL A N 1
ATOM 805 C CA . VAL A 1 98 ? 2.112 -6.900 4.212 1.00 95.12 98 VAL A CA 1
ATOM 806 C C . VAL A 1 98 ? 1.139 -5.785 4.614 1.00 95.12 98 VAL A C 1
ATOM 808 O O . VAL A 1 98 ? 0.338 -5.968 5.531 1.00 95.12 98 VAL A O 1
ATOM 811 N N . SER A 1 99 ? 1.147 -4.657 3.897 1.00 95.38 99 SER A N 1
ATOM 812 C CA . SER A 1 99 ? 0.211 -3.545 4.104 1.00 95.38 99 SER A CA 1
ATOM 813 C C . SER A 1 99 ? -1.254 -3.986 3.984 1.00 95.38 99 SER A C 1
ATOM 815 O O . SER A 1 99 ? -2.079 -3.602 4.819 1.00 95.38 99 SER A O 1
ATOM 817 N N . ILE A 1 100 ? -1.579 -4.833 2.997 1.00 93.31 100 ILE A N 1
ATOM 818 C CA . ILE A 1 100 ? -2.925 -5.400 2.825 1.00 93.31 100 ILE A CA 1
ATOM 819 C C . ILE A 1 100 ? -3.319 -6.236 4.042 1.00 93.31 100 ILE A C 1
ATOM 821 O O . ILE A 1 100 ? -4.425 -6.070 4.557 1.00 93.31 100 ILE A O 1
ATOM 825 N N . PHE A 1 101 ? -2.436 -7.103 4.542 1.00 95.06 101 PHE A N 1
ATOM 826 C CA . PHE A 1 101 ? -2.746 -7.906 5.727 1.00 95.06 101 PHE A CA 1
ATOM 827 C C . PHE A 1 101 ? -3.004 -7.037 6.958 1.00 95.06 101 PHE A C 1
ATOM 829 O O . PHE A 1 101 ? -3.978 -7.275 7.672 1.00 95.06 101 PHE A O 1
ATOM 836 N N . VAL A 1 102 ? -2.201 -5.992 7.181 1.00 95.06 102 VAL A N 1
ATOM 837 C CA . VAL A 1 102 ? -2.436 -5.034 8.274 1.00 95.06 102 VAL A CA 1
ATOM 838 C C . VAL A 1 102 ? -3.804 -4.360 8.128 1.00 95.06 102 VAL A C 1
ATOM 840 O O . VAL A 1 102 ? -4.547 -4.270 9.108 1.00 95.06 102 VAL A O 1
ATOM 843 N N . HIS A 1 103 ? -4.175 -3.934 6.915 1.00 95.00 103 HIS A N 1
ATOM 844 C CA . HIS A 1 103 ? -5.497 -3.367 6.640 1.00 95.00 103 HIS A CA 1
ATOM 845 C C . HIS A 1 103 ? -6.631 -4.356 6.923 1.00 95.00 103 HIS A C 1
ATOM 847 O O . HIS A 1 103 ? -7.581 -3.996 7.616 1.00 95.00 103 HIS A O 1
ATOM 853 N N . LEU A 1 104 ? -6.532 -5.594 6.435 1.00 94.50 104 LEU A N 1
ATOM 854 C CA . LEU A 1 104 ? -7.559 -6.616 6.638 1.00 94.50 104 LEU A CA 1
ATOM 855 C C . LEU A 1 104 ? -7.717 -6.966 8.119 1.00 94.50 104 LEU A C 1
ATOM 857 O O . LEU A 1 104 ? -8.841 -7.027 8.611 1.00 94.50 104 LEU A O 1
ATOM 861 N N . ILE A 1 105 ? -6.613 -7.126 8.854 1.00 94.25 105 ILE A N 1
ATOM 862 C CA . ILE A 1 105 ? -6.649 -7.354 10.305 1.00 94.25 105 ILE A CA 1
ATOM 863 C C . ILE A 1 105 ? -7.339 -6.180 11.003 1.00 94.25 105 ILE A C 1
ATOM 865 O O . ILE A 1 105 ? -8.192 -6.399 11.863 1.00 94.25 105 ILE A O 1
ATOM 869 N N . ASN A 1 106 ? -7.017 -4.938 10.628 1.00 93.50 106 ASN A N 1
ATOM 870 C CA . ASN A 1 106 ? -7.670 -3.757 11.189 1.00 93.50 106 ASN A CA 1
ATOM 871 C C . ASN A 1 106 ? -9.178 -3.783 10.924 1.00 93.50 106 ASN A C 1
ATOM 873 O O . ASN A 1 106 ? -9.969 -3.698 11.863 1.00 93.50 106 ASN A O 1
ATOM 877 N N . PHE A 1 107 ? -9.551 -3.970 9.656 1.00 93.88 107 PHE A N 1
ATOM 878 C CA . PHE A 1 107 ? -10.926 -4.009 9.185 1.00 93.88 107 PHE A CA 1
ATOM 879 C C . PHE A 1 107 ? -11.742 -5.074 9.914 1.00 93.88 107 PHE A C 1
ATOM 881 O O . PHE A 1 107 ? -12.737 -4.739 10.549 1.00 93.88 107 PHE A O 1
ATOM 888 N N . PHE A 1 108 ? -11.297 -6.333 9.906 1.00 93.12 108 PHE A N 1
ATOM 889 C CA . PHE A 1 108 ? -12.016 -7.415 10.573 1.00 93.12 108 PHE A CA 1
ATOM 890 C C . PHE A 1 108 ? -12.020 -7.255 12.094 1.00 93.12 108 PHE A C 1
ATOM 892 O O . PHE A 1 108 ? -13.050 -7.498 12.718 1.00 93.12 108 PHE A O 1
ATOM 899 N N . SER A 1 109 ? -10.926 -6.792 12.715 1.00 92.00 109 SER A N 1
ATOM 900 C CA . SER A 1 109 ? -10.927 -6.581 14.169 1.00 92.00 109 SER A CA 1
ATOM 901 C C . SER A 1 109 ? -11.914 -5.492 14.590 1.00 92.00 109 SER A C 1
ATOM 903 O O . SER A 1 109 ? -12.561 -5.640 15.621 1.00 92.00 109 SER A O 1
ATOM 905 N N . SER A 1 110 ? -12.064 -4.439 13.783 1.00 91.12 110 SER A N 1
ATOM 906 C CA . SER A 1 110 ? -13.056 -3.388 14.008 1.00 91.12 110 SER A CA 1
ATOM 907 C C . SER A 1 110 ? -14.464 -3.837 13.638 1.00 91.12 110 SER A C 1
ATOM 909 O O . SER A 1 110 ? -15.414 -3.470 14.314 1.00 91.12 110 SER A O 1
ATOM 911 N N . LEU A 1 111 ? -14.629 -4.668 12.609 1.00 90.56 111 LEU A N 1
ATOM 912 C CA . LEU A 1 111 ? -15.931 -5.205 12.226 1.00 90.56 111 LEU A CA 1
ATOM 913 C C . LEU A 1 111 ? -16.493 -6.148 13.299 1.00 90.56 111 LEU A C 1
ATOM 915 O O . LEU A 1 111 ? -17.689 -6.109 13.578 1.00 90.56 111 LEU A O 1
ATOM 919 N N . PHE A 1 112 ? -15.646 -6.965 13.928 1.00 89.56 112 PHE A N 1
ATOM 920 C CA . PHE A 1 112 ? -16.054 -7.938 14.946 1.00 89.56 112 PHE A CA 1
ATOM 921 C C . PHE A 1 112 ? -15.924 -7.439 16.389 1.00 89.56 112 PHE A C 1
ATOM 923 O O . PHE A 1 112 ? -16.421 -8.105 17.298 1.00 89.56 112 PHE A O 1
ATOM 930 N N . SER A 1 113 ? -15.307 -6.278 16.639 1.00 84.94 113 SER A N 1
ATOM 931 C CA . SER A 1 113 ? -15.313 -5.693 17.982 1.00 84.94 113 SER A CA 1
ATOM 932 C C . SER A 1 113 ? -16.744 -5.376 18.405 1.00 84.94 113 SER A C 1
ATOM 934 O O . SER A 1 113 ? -17.562 -4.954 17.583 1.00 84.94 113 SER A O 1
ATOM 936 N N . LYS A 1 114 ? -17.070 -5.573 19.685 1.00 73.19 114 LYS A N 1
ATOM 937 C CA . LYS A 1 114 ? -18.366 -5.139 20.220 1.00 73.19 114 LYS A CA 1
ATOM 938 C C . LYS A 1 114 ? -18.515 -3.634 19.973 1.00 73.19 114 LYS A C 1
ATOM 940 O O . LYS A 1 114 ? -17.534 -2.903 20.097 1.00 73.19 114 LYS A O 1
ATOM 945 N N . SER A 1 115 ? -19.699 -3.205 19.547 1.00 64.62 115 SER A N 1
ATOM 946 C CA . SER A 1 115 ? -20.059 -1.789 19.607 1.00 64.62 115 SER A CA 1
ATOM 947 C C . SER A 1 115 ? -20.041 -1.384 21.079 1.00 64.62 115 SER A C 1
ATOM 949 O O . SER A 1 115 ? -20.622 -2.107 21.893 1.00 64.62 115 SER A O 1
ATOM 951 N N . GLU A 1 116 ? -19.326 -0.310 21.412 1.00 54.12 116 GLU A N 1
ATOM 952 C CA . GLU A 1 116 ? -19.575 0.399 22.674 1.00 54.12 116 GLU A CA 1
ATOM 953 C C . GLU A 1 116 ? -21.008 0.940 22.697 1.00 54.12 116 GLU A C 1
ATOM 955 O O . GLU A 1 116 ? -21.516 1.297 21.605 1.00 54.12 116 GLU A O 1
#

Radius of gyration: 17.55 Å; chains: 1; bounding box: 45×25×49 Å